Protein AF-A0A1E1KSX0-F1 (afdb_monomer_lite)

Foldseek 3Di:
DDDFAQDLPLDPHLVVLVVCLVCVVVVVPDDPVVNLVSVCNNVSQAGEDDPQVVNLVDQAFKKKKKWKWQDDDDPDDIDIDIWIWGADPPPRTIYTPDDVSCVVRVVQKDWDDKDWDADPVRRMIIIITMIGGPVSVCCVPVVVVVCVVVPDDPPPPPPVVVVVVPD

Sequence (167 aa):
MCTGNIHEDWYCCRPYLLTVHAYQNALFELAQPIKHFLSEGANRRVMCQFDGYPPDHITPPLVIEVQRDHRAKDGLPKTTRYYYFALDRESSVWYDIGTERWMQIRGRMAVDSGVKIPCADHRISHYFTMYRTYEEILRLYLGRDKALKFGASPLSHRDARKEKARA

Radius of gyration: 21.26 Å; chains: 1; bounding box: 43×65×57 Å

pLDDT: mean 75.23, std 17.66, range [33.72, 94.69]

Organism: NCBI:txid914238

Secondary structure (DSSP, 8-state):
----EE--TTSS-HHHHHHHHHHTTT-TT--HHHHHHHHHHHTT-PEE-BTTBS-TT---SEEEEEEEEEPP-TTPPPEEEEEEEEEPTTT--EEE--HHHHHHHGGGEEEEEEEEEEETTTTEEEEEEEEEEHHHHHHHHHHHHHHHHHS-----TTTTTTTTS--

Structure (mmCIF, N/CA/C/O backbone):
data_AF-A0A1E1KSX0-F1
#
_entry.id   AF-A0A1E1KSX0-F1
#
loop_
_atom_site.group_PDB
_atom_site.id
_atom_site.type_symbol
_atom_site.label_atom_id
_atom_site.label_alt_id
_atom_site.label_comp_id
_atom_site.label_asym_id
_atom_site.label_entity_id
_atom_site.label_seq_id
_atom_site.pdbx_PDB_ins_code
_atom_site.Cartn_x
_atom_site.Cartn_y
_atom_site.Cartn_z
_atom_site.occupancy
_atom_site.B_iso_or_equiv
_atom_site.auth_seq_id
_atom_site.auth_comp_id
_atom_site.auth_asym_id
_atom_site.auth_atom_id
_atom_site.pdbx_PDB_model_num
ATOM 1 N N . MET A 1 1 ? -23.862 0.338 -6.250 1.00 33.72 1 MET A N 1
ATOM 2 C CA . MET A 1 1 ? -22.530 -0.301 -6.217 1.00 33.72 1 MET A CA 1
ATOM 3 C C . MET A 1 1 ? -21.599 0.581 -7.027 1.00 33.72 1 MET A C 1
ATOM 5 O O . MET A 1 1 ? -21.718 0.587 -8.243 1.00 33.72 1 MET A O 1
ATOM 9 N N . CYS A 1 2 ? -20.781 1.410 -6.378 1.00 38.25 2 CYS A N 1
ATOM 10 C CA . CYS A 1 2 ? -19.820 2.258 -7.085 1.00 38.25 2 CYS A CA 1
ATOM 11 C C . CYS A 1 2 ? -18.548 1.442 -7.325 1.00 38.25 2 CYS A C 1
ATOM 13 O O . CYS A 1 2 ? -17.960 0.914 -6.383 1.00 38.25 2 CYS A O 1
ATOM 15 N N . THR A 1 3 ? -18.172 1.271 -8.587 1.00 43.00 3 THR A N 1
ATOM 16 C CA . THR A 1 3 ? -16.978 0.533 -9.001 1.00 43.00 3 THR A CA 1
ATOM 17 C C . THR A 1 3 ? -15.742 1.376 -8.712 1.00 43.00 3 THR A C 1
ATOM 19 O O . THR A 1 3 ? -15.448 2.306 -9.459 1.00 43.00 3 THR A O 1
ATOM 22 N N . GLY A 1 4 ? -15.028 1.072 -7.626 1.00 49.31 4 GLY A N 1
ATOM 23 C CA . GLY A 1 4 ? -13.672 1.587 -7.441 1.00 49.31 4 GLY A CA 1
ATOM 24 C C . GLY A 1 4 ? -12.779 1.109 -8.587 1.00 49.31 4 GLY A C 1
ATOM 25 O O . GLY A 1 4 ? -12.882 -0.042 -9.019 1.00 49.31 4 GLY A O 1
ATOM 26 N N . ASN A 1 5 ? -11.927 1.989 -9.107 1.00 54.19 5 ASN A N 1
ATOM 27 C CA . ASN A 1 5 ? -10.983 1.624 -10.159 1.00 54.19 5 ASN A CA 1
ATOM 28 C C . ASN A 1 5 ? -9.821 0.818 -9.562 1.00 54.19 5 ASN A C 1
ATOM 30 O O . ASN A 1 5 ? -9.322 1.131 -8.480 1.00 54.19 5 ASN A O 1
ATOM 34 N N . ILE A 1 6 ? -9.375 -0.216 -10.276 1.00 61.28 6 ILE A N 1
ATOM 35 C CA . ILE A 1 6 ? -8.174 -0.981 -9.922 1.00 61.28 6 ILE A CA 1
ATOM 36 C C . ILE A 1 6 ? -6.968 -0.133 -10.321 1.00 61.28 6 ILE A C 1
ATOM 38 O O . ILE A 1 6 ? -6.708 0.047 -11.511 1.00 61.28 6 ILE A O 1
ATOM 42 N N . HIS A 1 7 ? -6.241 0.401 -9.341 1.00 63.41 7 HIS A N 1
ATOM 43 C CA . HIS A 1 7 ? -5.040 1.184 -9.618 1.00 63.41 7 HIS A CA 1
ATOM 44 C C . HIS A 1 7 ? -3.834 0.253 -9.754 1.00 63.41 7 HIS A C 1
ATOM 46 O O . HIS A 1 7 ? -3.449 -0.422 -8.799 1.00 63.41 7 HIS A O 1
ATOM 52 N N 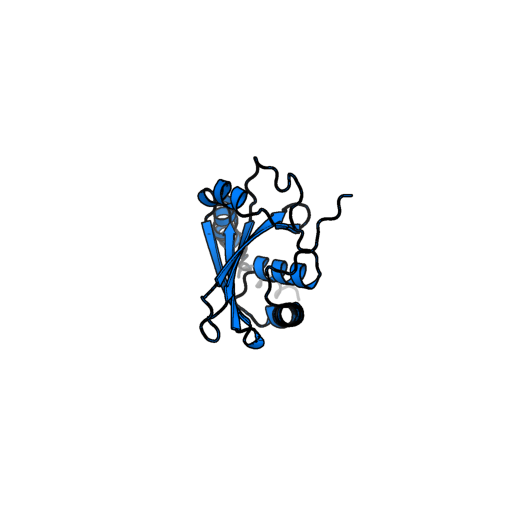. GLU A 1 8 ? -3.239 0.209 -10.946 1.00 69.06 8 GLU A N 1
ATOM 53 C CA . GLU A 1 8 ? -2.071 -0.634 -11.237 1.00 69.06 8 GLU A CA 1
ATOM 54 C C . GLU A 1 8 ? -0.729 0.124 -11.063 1.00 69.06 8 GLU A C 1
ATOM 56 O O . GLU A 1 8 ? 0.339 -0.483 -11.058 1.00 69.06 8 GLU A O 1
ATOM 61 N N . ASP A 1 9 ? -0.759 1.448 -10.866 1.00 76.94 9 ASP A N 1
ATOM 62 C CA . ASP A 1 9 ? 0.444 2.302 -10.951 1.00 76.94 9 ASP A CA 1
ATOM 63 C C . ASP A 1 9 ? 1.395 2.240 -9.744 1.00 76.94 9 ASP A C 1
ATOM 65 O O . ASP A 1 9 ? 2.557 2.667 -9.837 1.00 76.94 9 ASP A O 1
ATOM 69 N N . TRP A 1 10 ? 0.906 1.758 -8.598 1.00 82.31 10 TRP A N 1
ATOM 70 C CA . TRP A 1 10 ? 1.682 1.703 -7.355 1.00 82.31 10 TRP A CA 1
ATOM 71 C C . TRP A 1 10 ? 2.738 0.594 -7.372 1.00 82.31 10 TRP A C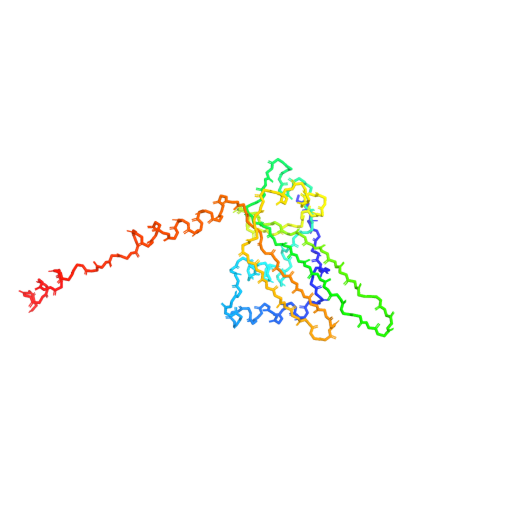 1
ATOM 73 O O . TRP A 1 10 ? 3.742 0.683 -6.663 1.00 82.31 10 TRP A O 1
ATOM 83 N N . TYR A 1 11 ? 2.559 -0.420 -8.221 1.00 83.06 11 TYR A N 1
ATOM 84 C CA . TYR A 1 11 ? 3.574 -1.422 -8.513 1.00 83.06 11 TYR A CA 1
ATOM 85 C C . TYR A 1 11 ? 4.242 -1.145 -9.863 1.00 83.06 11 TYR A C 1
ATOM 87 O O . TYR A 1 11 ? 3.741 -0.426 -10.722 1.00 83.06 11 TYR A O 1
ATOM 95 N N . CYS A 1 12 ? 5.430 -1.704 -10.061 1.00 82.88 12 CYS A N 1
ATOM 96 C CA . CYS A 1 12 ? 6.209 -1.446 -11.265 1.00 82.88 12 CYS A CA 1
ATOM 97 C C . CYS A 1 12 ? 5.568 -2.021 -12.527 1.00 82.88 12 CYS A C 1
ATOM 99 O O . CYS A 1 12 ? 5.499 -1.331 -13.541 1.00 82.88 12 CYS A O 1
ATOM 101 N N . CYS A 1 13 ? 5.172 -3.294 -12.481 1.00 82.75 13 CYS A N 1
ATOM 102 C CA . CYS A 1 13 ? 4.424 -3.962 -13.538 1.00 82.75 13 CYS A CA 1
ATOM 103 C C . CYS A 1 13 ? 3.731 -5.218 -12.993 1.00 82.75 13 CYS A C 1
ATOM 105 O O . CYS A 1 13 ? 4.143 -5.791 -11.978 1.00 82.75 13 CYS A O 1
ATOM 107 N N . ARG A 1 14 ? 2.681 -5.660 -13.691 1.00 83.06 14 ARG A N 1
ATOM 108 C CA . ARG A 1 14 ? 1.864 -6.805 -13.276 1.00 83.06 14 ARG A CA 1
ATOM 109 C C . ARG A 1 14 ? 2.640 -8.132 -13.249 1.00 83.06 14 ARG A C 1
ATOM 111 O O . ARG A 1 14 ? 2.517 -8.829 -12.245 1.00 83.06 14 ARG A O 1
ATOM 118 N N . PRO A 1 15 ? 3.470 -8.485 -14.255 1.00 85.44 15 PRO A N 1
ATOM 119 C CA . PRO A 1 15 ? 4.252 -9.724 -14.210 1.00 85.44 15 PRO A CA 1
ATOM 120 C C . PRO A 1 15 ? 5.166 -9.803 -12.986 1.00 85.44 15 PRO A C 1
ATOM 122 O O . PRO A 1 15 ? 5.195 -10.817 -12.298 1.00 85.44 15 PRO A O 1
ATOM 125 N N . TYR A 1 16 ? 5.849 -8.705 -12.659 1.00 84.19 16 TYR A N 1
ATOM 126 C CA . TYR A 1 16 ? 6.712 -8.646 -11.486 1.00 84.19 16 TYR A CA 1
ATOM 127 C C . TYR A 1 16 ? 5.925 -8.790 -10.176 1.00 84.19 16 TYR A C 1
ATOM 129 O O . TYR A 1 16 ? 6.355 -9.527 -9.293 1.00 84.19 16 TYR A O 1
ATOM 137 N N . LEU A 1 17 ? 4.760 -8.142 -10.050 1.00 86.31 17 LEU A N 1
ATOM 138 C CA . LEU A 1 17 ? 3.902 -8.301 -8.871 1.00 86.31 17 LEU A CA 1
ATOM 139 C C . LEU A 1 17 ? 3.451 -9.756 -8.687 1.00 86.31 17 LEU A C 1
ATOM 141 O O . LEU A 1 17 ? 3.501 -10.265 -7.571 1.00 86.31 17 LEU A O 1
ATOM 145 N N . LEU A 1 18 ? 3.058 -10.435 -9.770 1.00 86.69 18 LEU A N 1
ATOM 146 C CA . LEU A 1 18 ? 2.685 -11.853 -9.731 1.00 86.69 18 LEU A CA 1
ATOM 147 C C . LEU A 1 18 ? 3.859 -12.734 -9.289 1.00 86.69 18 LEU A C 1
ATOM 149 O O . LEU A 1 18 ? 3.667 -13.627 -8.468 1.00 86.69 18 LEU A O 1
ATOM 153 N N . THR A 1 19 ? 5.074 -12.446 -9.762 1.00 86.06 19 THR A N 1
ATOM 154 C CA . THR A 1 19 ? 6.299 -13.116 -9.304 1.00 86.06 19 THR A CA 1
ATOM 155 C C . THR A 1 19 ? 6.514 -12.902 -7.806 1.00 86.06 19 THR A C 1
ATOM 157 O O . THR A 1 19 ? 6.641 -13.867 -7.058 1.00 86.06 19 THR A O 1
ATOM 160 N N . VAL A 1 20 ? 6.501 -11.652 -7.333 1.00 84.19 20 VAL A N 1
ATOM 161 C CA . VAL A 1 20 ? 6.669 -11.338 -5.903 1.00 84.19 20 VAL A CA 1
ATOM 162 C C . VAL A 1 20 ? 5.605 -12.041 -5.062 1.00 84.19 20 VAL A C 1
ATOM 164 O O . VAL A 1 20 ? 5.939 -12.618 -4.032 1.00 84.19 20 VAL A O 1
ATOM 167 N N . HIS A 1 21 ? 4.350 -12.043 -5.512 1.00 85.81 21 HIS A N 1
ATOM 168 C CA . HIS A 1 21 ? 3.253 -12.735 -4.847 1.00 85.81 21 HIS A CA 1
ATOM 169 C C . HIS A 1 21 ? 3.481 -14.254 -4.779 1.00 85.81 21 HIS A C 1
ATOM 171 O O . HIS A 1 21 ? 3.366 -14.834 -3.701 1.00 85.81 21 HIS A O 1
ATOM 177 N N . ALA A 1 22 ? 3.874 -14.898 -5.882 1.00 85.69 22 ALA A N 1
ATOM 178 C CA . ALA A 1 22 ? 4.150 -16.336 -5.913 1.00 85.69 22 ALA A CA 1
ATOM 179 C C . ALA A 1 22 ? 5.282 -16.734 -4.950 1.00 85.69 22 ALA A C 1
ATOM 181 O O . ALA A 1 22 ? 5.213 -17.772 -4.290 1.00 85.69 22 ALA A O 1
ATOM 182 N N . TYR A 1 23 ? 6.298 -15.880 -4.817 1.00 81.38 23 TYR A N 1
ATOM 183 C CA . TYR A 1 23 ? 7.453 -16.119 -3.951 1.00 81.38 23 TYR A CA 1
ATOM 184 C C . TYR A 1 23 ? 7.337 -15.477 -2.563 1.00 81.38 23 TYR A C 1
ATOM 186 O O . TYR A 1 23 ? 8.256 -15.610 -1.755 1.00 81.38 23 TYR A O 1
ATOM 194 N N . GLN A 1 24 ? 6.214 -14.836 -2.218 1.00 75.81 24 GLN A N 1
ATOM 195 C CA . GLN A 1 24 ? 6.072 -14.117 -0.943 1.00 75.81 24 GLN A CA 1
ATOM 196 C C . GLN A 1 24 ? 6.213 -15.030 0.284 1.00 75.81 24 GLN A C 1
ATOM 198 O O . GLN A 1 24 ? 6.581 -14.572 1.362 1.00 75.81 24 GLN A O 1
ATOM 203 N N . ASN A 1 25 ? 5.943 -16.329 0.122 1.00 68.25 25 ASN A N 1
ATOM 204 C CA . ASN A 1 25 ? 6.144 -17.333 1.167 1.00 68.25 25 ASN A CA 1
ATOM 205 C C . ASN A 1 25 ? 7.624 -17.697 1.365 1.00 68.25 25 ASN A C 1
ATOM 207 O O . ASN A 1 25 ? 8.004 -18.044 2.478 1.00 68.25 25 ASN A O 1
ATOM 211 N N . ALA A 1 26 ? 8.453 -17.571 0.323 1.00 67.06 26 ALA A N 1
ATOM 212 C CA . ALA A 1 26 ? 9.906 -17.741 0.398 1.00 67.06 26 ALA A CA 1
ATOM 213 C C . ALA A 1 26 ? 10.618 -16.480 0.924 1.00 67.06 26 ALA A C 1
ATOM 215 O O . ALA A 1 26 ? 11.749 -16.549 1.398 1.00 67.06 26 ALA A O 1
ATOM 216 N N . LEU A 1 27 ? 9.948 -15.325 0.890 1.00 64.62 27 LEU A N 1
ATOM 217 C CA . LEU A 1 27 ? 10.379 -14.110 1.576 1.00 64.62 27 LEU A CA 1
ATOM 218 C C . LEU A 1 27 ? 10.003 -14.225 3.066 1.00 64.62 27 LEU A C 1
ATOM 220 O O . LEU A 1 27 ? 8.991 -13.684 3.519 1.00 64.62 27 LEU A O 1
ATOM 224 N N . PHE A 1 28 ? 10.804 -14.984 3.823 1.00 56.28 28 PHE A N 1
ATOM 225 C CA . PHE A 1 28 ? 10.563 -15.334 5.234 1.00 56.28 28 PHE A CA 1
ATOM 226 C C . PHE A 1 28 ? 10.310 -14.128 6.157 1.00 56.28 28 PHE A C 1
ATOM 228 O O . PHE A 1 28 ? 9.625 -14.268 7.167 1.00 56.28 28 PHE A O 1
ATOM 235 N N . GLU A 1 29 ? 10.790 -12.941 5.789 1.00 69.81 29 GLU A N 1
ATOM 236 C CA . GLU A 1 29 ? 10.707 -11.725 6.608 1.00 69.81 29 GLU A CA 1
ATOM 237 C C . GLU A 1 29 ? 9.518 -10.813 6.275 1.00 69.81 29 GLU A C 1
ATOM 239 O O . GLU A 1 29 ? 9.302 -9.805 6.949 1.00 69.81 29 GLU A O 1
ATOM 244 N N . LEU A 1 30 ? 8.714 -11.132 5.253 1.00 77.75 30 LEU A N 1
ATOM 245 C CA . LEU A 1 30 ? 7.567 -10.289 4.922 1.00 77.75 30 LEU A CA 1
ATOM 246 C C . LEU A 1 30 ? 6.495 -10.360 6.016 1.00 77.75 30 LEU A C 1
ATOM 248 O O . LEU A 1 30 ? 5.926 -11.422 6.292 1.00 77.75 30 LEU A O 1
ATOM 252 N N . ALA A 1 31 ? 6.157 -9.202 6.583 1.00 84.56 31 ALA A N 1
ATOM 253 C CA . ALA A 1 31 ? 5.036 -9.074 7.502 1.00 84.56 31 ALA A CA 1
ATOM 254 C C . ALA A 1 31 ? 3.727 -9.526 6.827 1.00 84.56 31 ALA A C 1
ATOM 256 O O . ALA A 1 31 ? 3.464 -9.197 5.667 1.00 84.56 31 ALA A O 1
ATOM 257 N N . GLN A 1 32 ? 2.883 -10.259 7.563 1.00 87.38 32 GLN A N 1
ATOM 258 C CA . GLN A 1 32 ? 1.626 -10.823 7.043 1.00 87.38 32 GLN A CA 1
ATOM 259 C C . GLN A 1 32 ? 0.728 -9.800 6.329 1.00 87.38 32 GLN A C 1
ATOM 261 O O . GLN A 1 32 ? 0.237 -10.115 5.246 1.00 87.38 32 GLN A O 1
ATOM 266 N N . PRO A 1 33 ? 0.549 -8.561 6.828 1.00 89.88 33 PRO A N 1
ATOM 267 C CA . PRO A 1 33 ? -0.285 -7.604 6.114 1.00 89.88 33 PRO A CA 1
ATOM 268 C C . PRO A 1 33 ? 0.308 -7.141 4.781 1.00 89.88 33 PRO A C 1
ATOM 270 O O . PRO A 1 33 ? -0.446 -6.870 3.855 1.00 89.88 33 PRO A O 1
ATOM 273 N N . ILE A 1 34 ? 1.637 -7.116 4.643 1.00 90.00 34 ILE A N 1
ATOM 274 C CA . ILE A 1 34 ? 2.289 -6.824 3.360 1.00 90.00 34 ILE A CA 1
ATOM 275 C C . ILE A 1 34 ? 2.069 -7.988 2.385 1.00 90.00 34 ILE A C 1
ATOM 277 O O . ILE A 1 34 ? 1.739 -7.750 1.228 1.00 90.00 34 ILE A O 1
ATOM 281 N N . LYS A 1 35 ? 2.161 -9.247 2.845 1.00 89.00 35 LYS A N 1
ATOM 282 C CA . LYS A 1 35 ? 1.805 -10.425 2.022 1.00 89.00 35 LYS A CA 1
ATOM 283 C C . LYS A 1 35 ? 0.354 -10.355 1.547 1.00 89.00 35 LYS A C 1
ATOM 285 O O . LYS A 1 35 ? 0.066 -10.579 0.375 1.00 89.00 35 LYS A O 1
ATOM 290 N N . HIS A 1 36 ? -0.555 -10.003 2.453 1.00 89.88 36 HIS A N 1
ATOM 291 C CA . HIS A 1 36 ? -1.962 -9.821 2.124 1.00 89.88 36 HIS A CA 1
ATOM 292 C C . HIS A 1 36 ? -2.158 -8.702 1.092 1.00 89.88 36 HIS A C 1
ATOM 294 O O . HIS A 1 36 ? -2.812 -8.917 0.081 1.00 89.88 36 HIS A O 1
ATOM 300 N N . PHE A 1 37 ? -1.521 -7.546 1.279 1.00 90.50 37 PHE A N 1
ATOM 301 C CA . PHE A 1 37 ? -1.568 -6.438 0.324 1.00 90.50 37 PHE A CA 1
ATOM 302 C C . PHE A 1 37 ? -1.065 -6.823 -1.073 1.00 90.50 37 PHE A C 1
ATOM 304 O O . PHE A 1 37 ? -1.721 -6.533 -2.071 1.00 90.50 37 PHE A O 1
ATOM 311 N N . LEU A 1 38 ? 0.064 -7.531 -1.157 1.00 88.88 38 LEU A N 1
ATOM 312 C CA . LEU A 1 38 ? 0.609 -8.014 -2.429 1.00 88.88 38 LEU A CA 1
ATOM 313 C C . LEU A 1 38 ? -0.325 -9.032 -3.101 1.00 88.88 38 LEU A C 1
ATOM 315 O O . LEU A 1 38 ? -0.492 -8.991 -4.319 1.00 88.88 38 LEU A O 1
ATOM 319 N N . SER A 1 39 ? -0.967 -9.901 -2.314 1.00 88.31 39 SER A N 1
ATOM 320 C CA . SER A 1 39 ? -1.993 -10.841 -2.780 1.00 88.31 39 SER A CA 1
ATOM 321 C C . SER A 1 39 ? -3.224 -10.127 -3.335 1.00 88.31 39 SER A C 1
ATOM 323 O O . SER A 1 39 ? -3.665 -10.420 -4.446 1.00 88.31 39 SER A O 1
ATOM 325 N N . GLU A 1 40 ? -3.762 -9.147 -2.611 1.00 87.81 40 GLU A N 1
ATOM 326 C CA . GLU A 1 40 ? -4.897 -8.352 -3.085 1.00 87.81 40 GLU A CA 1
ATOM 327 C C . GLU A 1 40 ? -4.523 -7.557 -4.345 1.00 87.81 40 GLU A C 1
ATOM 329 O O . GLU A 1 40 ? -5.299 -7.501 -5.299 1.00 87.81 40 GLU A O 1
ATOM 334 N N . GLY A 1 41 ? -3.296 -7.034 -4.420 1.00 86.69 41 GLY A N 1
ATOM 335 C CA . GLY A 1 41 ? -2.755 -6.411 -5.628 1.00 86.69 41 GLY A CA 1
ATOM 336 C C . GLY A 1 41 ? -2.708 -7.368 -6.824 1.00 86.69 41 GLY A C 1
ATOM 337 O O . GLY A 1 41 ? -3.214 -7.045 -7.902 1.00 86.69 41 GLY A O 1
ATOM 338 N N . ALA A 1 42 ? -2.159 -8.573 -6.638 1.00 86.25 42 ALA A N 1
ATOM 339 C CA . ALA A 1 42 ? -2.104 -9.613 -7.668 1.00 86.25 42 ALA A CA 1
ATOM 340 C C . ALA A 1 42 ? -3.509 -9.975 -8.192 1.00 86.25 42 ALA A C 1
ATOM 342 O O . ALA A 1 42 ? -3.727 -10.085 -9.407 1.00 86.25 42 ALA A O 1
ATOM 343 N N . ASN A 1 43 ? -4.478 -10.056 -7.277 1.00 85.19 43 ASN A N 1
ATOM 344 C CA . ASN A 1 43 ? -5.878 -10.368 -7.556 1.00 85.19 43 ASN A CA 1
ATOM 345 C C . ASN A 1 43 ? -6.717 -9.175 -8.036 1.00 85.19 43 ASN A C 1
ATOM 347 O O . ASN A 1 43 ? -7.909 -9.353 -8.274 1.00 85.19 43 ASN A O 1
ATOM 351 N N . ARG A 1 44 ? -6.122 -7.984 -8.222 1.00 81.31 44 ARG A N 1
ATOM 352 C CA . ARG A 1 44 ? -6.830 -6.756 -8.637 1.00 81.31 44 ARG A CA 1
ATOM 353 C C . ARG A 1 44 ? -7.932 -6.323 -7.664 1.00 81.31 44 ARG A C 1
ATOM 355 O O . ARG A 1 44 ? -9.007 -5.905 -8.078 1.00 81.31 44 ARG A O 1
ATOM 362 N N . ARG A 1 45 ? -7.671 -6.442 -6.367 1.00 79.94 45 ARG A N 1
ATOM 363 C CA . ARG A 1 45 ? -8.621 -6.120 -5.292 1.00 79.94 45 ARG A CA 1
ATOM 364 C C . ARG A 1 45 ? -8.218 -4.911 -4.448 1.00 79.94 45 ARG A C 1
ATOM 366 O O . ARG A 1 45 ? -8.915 -4.566 -3.505 1.00 79.94 45 ARG A O 1
ATOM 373 N N . VAL A 1 46 ? -7.125 -4.234 -4.802 1.00 78.06 46 VAL A N 1
ATOM 374 C CA . VAL A 1 46 ? -6.788 -2.921 -4.233 1.00 78.06 46 VAL A CA 1
ATOM 375 C C . VAL A 1 46 ? -7.631 -1.856 -4.936 1.00 78.06 46 VAL A C 1
ATOM 377 O O . VAL A 1 46 ? -7.564 -1.726 -6.160 1.00 78.06 46 VAL A O 1
ATOM 380 N N . MET A 1 47 ? -8.426 -1.112 -4.169 1.00 71.12 47 MET A N 1
ATOM 381 C CA . MET A 1 47 ? -9.349 -0.106 -4.695 1.00 71.12 47 MET A CA 1
ATOM 382 C C . MET A 1 47 ? -8.717 1.285 -4.649 1.00 71.12 47 MET A C 1
ATOM 384 O O . MET A 1 47 ? -8.199 1.700 -3.611 1.00 71.12 47 MET A O 1
ATOM 388 N N . CYS A 1 48 ? -8.793 2.033 -5.751 1.00 63.94 48 CYS A N 1
ATOM 389 C CA . CYS A 1 48 ? -8.502 3.459 -5.723 1.00 63.94 48 CYS A CA 1
ATOM 390 C C . CYS A 1 48 ? -9.726 4.207 -5.211 1.00 63.94 48 CYS A C 1
ATOM 392 O O . CYS A 1 48 ? -10.786 4.095 -5.823 1.00 63.94 48 CYS A O 1
ATOM 394 N N . GLN A 1 49 ? -9.538 4.930 -4.106 1.00 60.16 49 GLN A N 1
ATOM 395 C CA . GLN A 1 49 ? -10.405 5.985 -3.591 1.00 60.16 49 GLN A CA 1
ATOM 396 C C . GLN A 1 49 ? -11.904 5.650 -3.608 1.00 60.16 49 GLN A C 1
ATOM 398 O O . GLN A 1 49 ? -12.604 5.812 -4.606 1.00 60.16 49 GLN A O 1
ATOM 403 N N . PHE A 1 50 ? -12.417 5.219 -2.458 1.00 63.84 50 PHE A N 1
ATOM 404 C CA . PHE A 1 50 ? -13.854 5.236 -2.220 1.00 63.84 50 PHE A CA 1
ATOM 405 C C . PHE A 1 50 ? -14.177 6.538 -1.492 1.00 63.84 50 PHE A C 1
ATOM 407 O O . PHE A 1 50 ? -13.634 6.779 -0.412 1.00 63.84 50 PHE A O 1
ATOM 414 N N . ASP A 1 51 ? -15.019 7.390 -2.077 1.00 55.59 51 ASP A N 1
ATOM 415 C CA . ASP A 1 51 ? -15.438 8.624 -1.412 1.00 55.59 51 ASP A CA 1
ATOM 416 C C . ASP A 1 51 ? -15.999 8.292 -0.023 1.00 55.59 51 ASP A C 1
ATOM 418 O O . ASP A 1 51 ? -16.938 7.509 0.126 1.00 55.59 51 ASP A O 1
ATOM 422 N N . GLY A 1 52 ? -15.370 8.856 1.009 1.00 57.31 52 GLY A N 1
ATOM 423 C CA . GLY A 1 52 ? -15.762 8.650 2.399 1.00 57.31 52 GLY A CA 1
ATOM 424 C C . GLY A 1 52 ? -15.293 7.345 3.057 1.00 57.31 52 GLY A C 1
ATOM 425 O O . GLY A 1 52 ? -15.736 7.094 4.179 1.00 57.31 52 GLY A O 1
ATOM 426 N N . TYR A 1 53 ? -14.413 6.534 2.437 1.00 66.81 53 TYR A N 1
ATOM 427 C CA . TYR A 1 53 ? -13.813 5.362 3.101 1.00 66.81 53 TYR A CA 1
ATOM 428 C C . TYR A 1 53 ? -12.265 5.370 3.167 1.00 66.81 53 TYR A C 1
ATOM 430 O O . TYR A 1 53 ? -11.613 5.520 2.134 1.00 66.81 53 TYR A O 1
ATOM 438 N N . PRO A 1 54 ? -11.652 5.140 4.353 1.00 70.50 54 PRO A N 1
ATOM 439 C CA . PRO A 1 54 ? -12.311 5.110 5.666 1.00 70.50 54 PRO A CA 1
ATOM 440 C C . PRO A 1 54 ? -13.056 6.438 5.936 1.00 70.50 54 PRO A C 1
ATOM 442 O O . PRO A 1 54 ? -12.827 7.406 5.229 1.00 70.50 54 PRO A O 1
ATOM 445 N N . PRO A 1 55 ? -13.970 6.575 6.898 1.00 74.44 55 PRO A N 1
ATOM 446 C CA . PRO A 1 55 ? -14.599 7.878 7.164 1.00 74.44 55 PRO A CA 1
ATOM 447 C C . PRO A 1 55 ? -13.578 8.894 7.696 1.00 74.44 55 PRO A C 1
ATOM 449 O O . PRO A 1 55 ? -12.697 8.496 8.451 1.00 74.44 55 PRO A O 1
ATOM 452 N N . ASP A 1 56 ? -13.646 10.181 7.331 1.00 72.38 56 ASP A N 1
ATOM 453 C CA . ASP A 1 56 ? -12.605 11.188 7.668 1.00 72.38 56 ASP A CA 1
ATOM 454 C C . ASP A 1 56 ? -12.308 11.315 9.172 1.00 72.38 56 ASP A C 1
ATOM 456 O O . ASP A 1 56 ? -11.194 11.629 9.588 1.00 72.38 56 ASP A O 1
ATOM 460 N N . HIS A 1 57 ? -13.293 11.006 10.010 1.00 74.50 57 HIS A N 1
ATOM 461 C CA . HIS A 1 57 ? -13.172 11.020 11.466 1.00 74.50 57 HIS A CA 1
ATOM 462 C C . HIS A 1 57 ? -12.532 9.745 12.046 1.00 74.50 57 HIS A C 1
ATOM 464 O O . HIS A 1 57 ? -12.217 9.706 13.236 1.00 74.50 57 HIS A O 1
ATOM 470 N N . ILE A 1 58 ? -12.320 8.708 11.232 1.00 82.44 58 ILE A N 1
ATOM 471 C CA . ILE A 1 58 ? -11.766 7.420 11.651 1.00 82.44 58 ILE A CA 1
ATOM 472 C C . ILE A 1 58 ? -10.336 7.288 11.134 1.00 82.44 58 ILE A C 1
ATOM 474 O O . ILE A 1 58 ? -10.060 7.301 9.932 1.00 82.44 58 ILE A O 1
ATOM 478 N N . THR A 1 59 ? -9.403 7.119 12.070 1.00 87.38 59 THR A N 1
ATOM 479 C CA . THR A 1 59 ? -8.030 6.731 11.747 1.00 87.38 59 THR A CA 1
ATOM 480 C C . THR A 1 59 ? -7.990 5.220 11.485 1.00 87.38 59 THR A C 1
ATOM 482 O O . THR A 1 59 ? -8.336 4.454 12.388 1.00 87.38 59 THR A O 1
ATOM 485 N N . PRO A 1 60 ? -7.582 4.765 10.287 1.00 89.25 60 PRO A N 1
ATOM 486 C CA . PRO A 1 60 ? -7.472 3.343 9.993 1.00 89.25 60 PRO A CA 1
ATOM 487 C C . PRO A 1 60 ? -6.438 2.667 10.907 1.00 89.25 60 PRO A C 1
ATOM 489 O O . PRO A 1 60 ? -5.435 3.281 11.275 1.00 89.25 60 PRO A O 1
ATOM 492 N N . PRO A 1 61 ? -6.638 1.386 11.257 1.00 89.31 61 PRO A N 1
ATOM 493 C CA . PRO A 1 61 ? -5.734 0.652 12.148 1.00 89.31 61 PRO A CA 1
ATOM 494 C C . PRO A 1 61 ? -4.363 0.368 11.535 1.00 89.31 61 PRO A C 1
ATOM 496 O O . PRO A 1 61 ? -3.390 0.150 12.258 1.00 89.31 61 PRO A O 1
ATOM 499 N N . LEU A 1 62 ? -4.315 0.308 10.207 1.00 92.25 62 LEU A N 1
ATOM 500 C CA . LEU A 1 62 ? -3.198 -0.178 9.429 1.00 92.25 62 LEU A CA 1
ATOM 501 C C . LEU A 1 62 ? -3.159 0.579 8.105 1.00 92.25 62 LEU A C 1
ATOM 503 O O . LEU A 1 62 ? -4.160 0.622 7.389 1.00 92.25 62 LEU A O 1
ATOM 507 N N . VAL A 1 63 ? -1.992 1.128 7.785 1.00 93.44 63 VAL A N 1
ATOM 508 C CA . VAL A 1 63 ? -1.700 1.774 6.506 1.00 93.44 63 VAL A CA 1
ATOM 509 C C . VAL A 1 63 ? -0.403 1.197 5.948 1.00 93.44 63 VAL A C 1
ATOM 511 O O . VAL A 1 63 ? 0.549 0.966 6.689 1.00 93.44 63 VAL A O 1
ATOM 514 N N . ILE A 1 64 ? -0.353 0.961 4.643 1.00 94.06 64 ILE A N 1
ATOM 515 C CA . ILE A 1 64 ? 0.864 0.664 3.896 1.00 94.06 64 ILE A CA 1
ATOM 516 C C . ILE A 1 64 ? 1.168 1.865 3.011 1.00 94.06 64 ILE A C 1
ATOM 518 O O . ILE A 1 64 ? 0.397 2.214 2.122 1.00 94.06 64 ILE A O 1
ATOM 522 N N . GLU A 1 65 ? 2.316 2.482 3.248 1.00 94.44 65 GLU A N 1
ATOM 523 C CA . GLU A 1 65 ? 2.933 3.408 2.310 1.00 94.44 65 GLU A CA 1
ATOM 524 C C . GLU A 1 65 ? 3.751 2.601 1.300 1.00 94.44 65 GLU A C 1
ATOM 526 O O . GLU A 1 65 ? 4.580 1.772 1.679 1.00 94.44 65 GLU A O 1
ATOM 531 N N . VAL A 1 66 ? 3.538 2.859 0.014 1.00 92.88 66 VAL A N 1
ATOM 532 C CA . VAL A 1 66 ? 4.358 2.341 -1.078 1.00 92.88 66 VAL A CA 1
ATOM 533 C C . VAL A 1 66 ? 5.145 3.499 -1.668 1.00 92.88 66 VAL A C 1
ATOM 535 O O . VAL A 1 66 ? 4.599 4.333 -2.389 1.00 92.88 66 VAL A O 1
ATOM 538 N N . GLN A 1 67 ? 6.443 3.538 -1.394 1.00 92.88 67 GLN A N 1
ATOM 539 C CA . GLN A 1 67 ? 7.372 4.434 -2.066 1.00 92.88 67 GLN A CA 1
ATOM 540 C C . GLN A 1 67 ? 7.974 3.724 -3.281 1.00 92.88 67 GLN A C 1
ATOM 542 O O . GLN A 1 67 ? 8.621 2.681 -3.169 1.00 92.88 67 GLN A O 1
ATOM 547 N N . ARG A 1 68 ? 7.802 4.322 -4.457 1.00 90.06 68 ARG A N 1
ATOM 548 C CA . ARG A 1 68 ? 8.337 3.852 -5.732 1.00 90.06 68 ARG A CA 1
ATOM 549 C C . ARG A 1 68 ? 9.483 4.755 -6.168 1.00 90.06 68 ARG A C 1
ATOM 551 O O . ARG A 1 68 ? 9.257 5.860 -6.654 1.00 90.06 68 ARG A O 1
ATOM 558 N N . ASP A 1 69 ? 10.700 4.247 -6.035 1.00 87.94 69 ASP A N 1
ATOM 559 C CA . ASP A 1 69 ? 11.927 4.917 -6.459 1.00 87.94 69 ASP A CA 1
ATOM 560 C C . ASP A 1 69 ? 12.340 4.438 -7.853 1.00 87.94 69 ASP A C 1
ATOM 562 O O . ASP A 1 69 ? 12.787 3.298 -8.026 1.00 87.94 69 ASP A O 1
ATOM 566 N N . HIS A 1 70 ? 12.245 5.323 -8.843 1.00 80.56 70 HIS A N 1
ATOM 567 C CA . HIS A 1 70 ? 12.832 5.114 -10.166 1.00 80.56 70 HIS A CA 1
ATOM 568 C C . HIS A 1 70 ? 14.308 5.482 -10.118 1.00 80.56 70 HIS A C 1
ATOM 570 O O . HIS A 1 70 ? 14.654 6.625 -9.812 1.00 80.56 70 HIS A O 1
ATOM 576 N N . ARG A 1 71 ? 15.201 4.533 -10.414 1.00 71.81 71 ARG A N 1
ATOM 577 C CA . ARG A 1 71 ? 16.629 4.856 -10.548 1.00 71.81 71 ARG A CA 1
ATOM 578 C C . ARG A 1 71 ? 16.843 5.734 -11.782 1.00 71.81 71 ARG A C 1
ATOM 580 O O . ARG A 1 71 ? 16.183 5.536 -12.799 1.00 71.81 71 ARG A O 1
ATOM 587 N N . ALA A 1 72 ? 17.780 6.677 -11.689 1.00 63.00 72 ALA A N 1
ATOM 588 C CA . ALA A 1 72 ? 18.168 7.516 -12.819 1.00 63.00 72 ALA A CA 1
ATOM 589 C C . ALA A 1 72 ? 18.574 6.645 -14.024 1.00 63.00 72 ALA A C 1
ATOM 591 O O . ALA A 1 72 ? 19.280 5.642 -13.869 1.00 63.00 72 ALA A O 1
ATOM 592 N N . LYS A 1 73 ? 18.115 7.026 -15.217 1.00 58.41 73 LYS A N 1
ATOM 593 C CA . LYS A 1 73 ? 18.470 6.409 -16.500 1.00 58.41 73 LYS A CA 1
ATOM 594 C C . LYS A 1 73 ? 18.962 7.516 -17.421 1.00 58.41 73 LYS A C 1
ATOM 596 O O . LYS A 1 73 ? 18.237 8.485 -17.587 1.00 58.41 73 LYS A O 1
ATOM 601 N N . ASP A 1 74 ? 20.151 7.367 -17.999 1.00 57.91 74 ASP A N 1
ATOM 602 C CA . ASP A 1 74 ? 20.627 8.157 -19.145 1.00 57.91 74 ASP A CA 1
ATOM 603 C C . ASP A 1 74 ? 20.311 9.668 -19.049 1.00 57.91 74 ASP A C 1
ATOM 605 O O . ASP A 1 74 ? 19.654 10.240 -19.913 1.00 57.91 74 ASP A O 1
ATOM 609 N N . GLY A 1 75 ? 20.719 10.316 -17.950 1.00 61.41 75 GLY A N 1
ATOM 610 C CA . GLY A 1 75 ? 20.516 11.759 -17.740 1.00 61.41 75 GLY A CA 1
ATOM 611 C C . GLY A 1 75 ? 19.128 12.184 -17.237 1.00 61.41 75 GLY A C 1
ATOM 612 O O . GLY A 1 75 ? 18.937 13.360 -16.938 1.00 61.41 75 GLY A O 1
ATOM 613 N N . LEU A 1 76 ? 18.170 11.262 -17.078 1.00 63.28 76 LEU A N 1
ATOM 614 C CA . LEU A 1 76 ? 16.870 11.554 -16.466 1.00 63.28 76 LEU A CA 1
ATOM 615 C C . LEU A 1 76 ? 16.965 11.616 -14.931 1.00 63.28 76 LEU A C 1
ATOM 617 O O . LEU A 1 76 ? 17.616 10.761 -14.315 1.00 63.28 76 LEU A O 1
ATOM 621 N N . PRO A 1 77 ? 16.278 12.581 -14.293 1.00 71.06 77 PRO A N 1
ATOM 622 C CA . PRO A 1 77 ? 16.276 12.720 -12.845 1.00 71.06 77 PRO A CA 1
ATOM 623 C C . PRO A 1 77 ? 15.614 11.518 -12.161 1.00 71.06 77 PRO A C 1
ATOM 625 O O . PRO A 1 77 ? 14.638 10.943 -12.648 1.00 71.06 77 PRO A O 1
ATOM 628 N N . LYS A 1 78 ? 16.140 11.159 -10.984 1.00 80.56 78 LYS A N 1
ATOM 629 C CA . LYS A 1 78 ? 15.499 10.206 -10.072 1.00 80.56 78 LYS A CA 1
ATOM 630 C C . LYS A 1 78 ? 14.095 10.726 -9.747 1.00 80.56 78 LYS A C 1
ATOM 632 O O . LYS A 1 78 ? 13.958 11.862 -9.300 1.00 80.56 78 LYS A O 1
ATOM 637 N N . THR A 1 79 ? 13.069 9.899 -9.934 1.00 84.88 79 THR A N 1
ATOM 638 C CA . THR A 1 79 ? 11.704 10.233 -9.507 1.00 84.88 79 THR A CA 1
ATOM 639 C C . THR A 1 79 ? 11.259 9.288 -8.403 1.00 84.88 79 THR A C 1
ATOM 641 O O . THR A 1 79 ? 11.511 8.082 -8.457 1.00 84.88 79 THR A O 1
ATOM 644 N N . THR A 1 80 ? 10.597 9.847 -7.396 1.00 89.75 80 THR A N 1
ATOM 645 C CA . THR A 1 80 ? 10.000 9.092 -6.297 1.00 89.75 80 THR A CA 1
ATOM 646 C C . THR A 1 80 ? 8.508 9.391 -6.263 1.00 89.75 80 THR A C 1
ATOM 648 O O . THR A 1 80 ? 8.106 10.552 -6.310 1.00 89.75 80 THR A O 1
ATOM 651 N N . ARG A 1 81 ? 7.686 8.342 -6.214 1.00 89.94 81 ARG A N 1
ATOM 652 C CA . ARG A 1 81 ? 6.230 8.440 -6.043 1.00 89.94 81 ARG A CA 1
ATOM 653 C C . ARG A 1 81 ? 5.813 7.736 -4.763 1.00 89.94 81 ARG A C 1
ATOM 655 O O . ARG A 1 81 ? 6.436 6.744 -4.396 1.00 89.94 81 ARG A O 1
ATOM 662 N N . TYR A 1 82 ? 4.760 8.231 -4.130 1.00 91.19 82 TYR A N 1
ATOM 663 C CA . TYR A 1 82 ? 4.210 7.672 -2.902 1.00 91.19 82 TYR A CA 1
ATOM 664 C C . TYR A 1 82 ? 2.740 7.332 -3.103 1.00 91.19 82 TYR A C 1
ATOM 666 O O . TYR A 1 82 ? 2.017 8.083 -3.756 1.00 91.19 82 TYR A O 1
ATOM 674 N N . TYR A 1 83 ? 2.328 6.209 -2.531 1.00 90.81 83 TYR A N 1
ATOM 675 C CA . TYR A 1 83 ? 0.952 5.729 -2.513 1.00 90.81 83 TYR A CA 1
ATOM 676 C C . TYR A 1 83 ? 0.628 5.248 -1.101 1.00 90.81 83 TYR A C 1
ATOM 678 O O . TYR A 1 83 ? 1.511 4.711 -0.429 1.00 90.81 83 TYR A O 1
ATOM 686 N N . TYR A 1 84 ? -0.608 5.428 -0.645 1.00 90.75 84 TYR A N 1
ATOM 687 C CA . TYR A 1 84 ? -0.986 5.164 0.743 1.00 90.75 84 TYR A CA 1
ATOM 688 C C . TYR A 1 84 ? -2.250 4.322 0.778 1.00 90.75 84 TYR A C 1
ATOM 690 O O . TYR A 1 84 ? -3.302 4.778 0.348 1.00 90.75 84 TYR A O 1
ATOM 698 N N . PHE A 1 85 ? -2.158 3.109 1.314 1.00 90.94 85 PHE A N 1
ATOM 699 C CA . PHE A 1 85 ? -3.266 2.161 1.328 1.00 90.94 85 PHE A CA 1
ATOM 700 C C . PHE A 1 85 ? -3.662 1.802 2.752 1.00 90.94 85 PHE A C 1
ATOM 702 O O . PHE A 1 85 ? -2.828 1.333 3.517 1.00 90.94 85 PHE A O 1
ATOM 709 N N . ALA A 1 86 ? -4.927 1.977 3.114 1.00 91.25 86 ALA A N 1
ATOM 710 C CA . ALA A 1 86 ? -5.470 1.539 4.394 1.00 91.25 86 ALA A CA 1
ATOM 711 C C . ALA A 1 86 ? -6.190 0.194 4.255 1.00 91.25 86 ALA A C 1
ATOM 713 O O . ALA A 1 86 ? -6.864 -0.042 3.253 1.00 91.25 86 ALA A O 1
ATOM 714 N N . LEU A 1 87 ? -6.072 -0.669 5.267 1.00 88.25 87 LEU A N 1
ATOM 715 C CA . LEU A 1 87 ? -6.856 -1.904 5.350 1.00 88.25 87 LEU A CA 1
ATOM 716 C C . LEU A 1 87 ? -8.135 -1.655 6.146 1.00 88.25 87 LEU A C 1
ATOM 718 O O . LEU A 1 87 ? -8.073 -1.218 7.301 1.00 88.25 87 LEU A O 1
ATOM 722 N N . ASP A 1 88 ? -9.275 -1.988 5.552 1.00 81.44 88 ASP A N 1
ATOM 723 C CA . ASP A 1 88 ? -10.534 -2.050 6.282 1.00 81.44 88 ASP A CA 1
ATOM 724 C C . ASP A 1 88 ? -10.578 -3.256 7.230 1.00 81.44 88 ASP A C 1
ATOM 726 O O . ASP A 1 88 ? -10.232 -4.375 6.849 1.00 81.44 88 ASP A O 1
ATOM 730 N N . ARG A 1 89 ? -11.047 -3.032 8.462 1.00 74.75 89 ARG A N 1
ATOM 731 C CA . ARG A 1 89 ? -11.262 -4.100 9.445 1.00 74.75 89 ARG A CA 1
ATOM 732 C C . ARG A 1 89 ? -12.392 -5.038 9.045 1.00 74.75 89 ARG A C 1
ATOM 734 O O . ARG A 1 89 ? -12.300 -6.221 9.353 1.00 74.75 89 ARG A O 1
ATOM 741 N N . GLU A 1 90 ? -13.450 -4.523 8.426 1.00 76.75 90 GLU A N 1
ATOM 742 C CA . GLU A 1 90 ? -14.666 -5.303 8.182 1.00 76.75 90 GLU A CA 1
ATOM 743 C C . GLU A 1 90 ? -14.573 -6.091 6.879 1.00 76.75 90 GLU A C 1
ATOM 745 O O . GLU A 1 90 ? -14.743 -7.310 6.875 1.00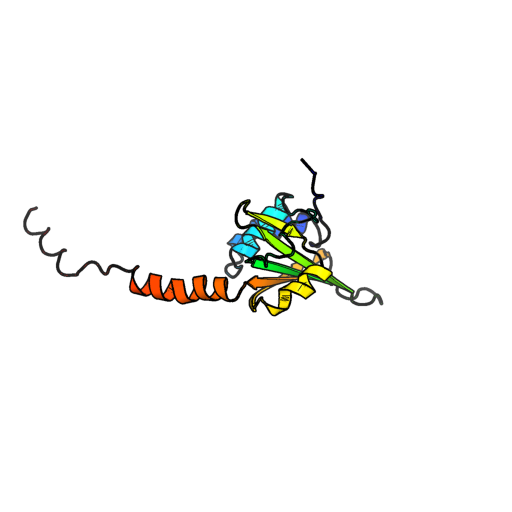 76.75 90 GLU A O 1
ATOM 750 N N . SER A 1 91 ? -14.247 -5.419 5.775 1.00 73.00 91 SER A N 1
ATOM 751 C CA . SER A 1 91 ? -14.205 -6.054 4.460 1.00 73.00 91 SER A CA 1
ATOM 752 C C . SER A 1 91 ? -12.885 -6.762 4.155 1.00 73.00 91 SER A C 1
ATOM 754 O O . SER A 1 91 ? -12.820 -7.534 3.201 1.00 73.00 91 SER A O 1
ATOM 756 N N . SER A 1 92 ? -11.824 -6.509 4.934 1.00 78.75 92 SER A N 1
ATOM 757 C CA . SER A 1 92 ? -10.453 -6.942 4.619 1.00 78.75 92 SER A CA 1
ATOM 758 C C . SER A 1 92 ? -9.969 -6.482 3.234 1.00 78.75 92 SER A C 1
ATOM 760 O O . SER A 1 92 ? -9.114 -7.120 2.629 1.00 78.75 92 SER A O 1
ATOM 762 N N . VAL A 1 93 ? -10.494 -5.369 2.717 1.00 82.31 93 VAL A N 1
ATOM 763 C CA . VAL A 1 93 ? -10.078 -4.782 1.433 1.00 82.31 93 VAL A CA 1
ATOM 764 C C . VAL A 1 93 ? -9.131 -3.607 1.673 1.00 82.31 93 VAL A C 1
ATOM 766 O O . VAL A 1 93 ? -9.230 -2.903 2.681 1.00 82.31 93 VAL A O 1
ATOM 769 N N . TRP A 1 94 ? -8.197 -3.402 0.742 1.00 87.94 94 TRP A N 1
ATOM 770 C CA . TRP A 1 94 ? -7.271 -2.272 0.756 1.00 87.94 94 TRP A CA 1
ATOM 771 C C . TRP A 1 94 ? -7.791 -1.105 -0.077 1.00 87.94 94 TRP A C 1
ATOM 773 O O . TRP A 1 94 ? -8.197 -1.288 -1.227 1.00 87.94 94 TRP A O 1
ATOM 783 N N . TYR A 1 95 ? -7.688 0.097 0.484 1.00 85.38 95 TYR A N 1
ATOM 784 C CA . TYR A 1 95 ? -8.179 1.336 -0.114 1.00 85.38 95 TYR A CA 1
ATOM 785 C C . TYR A 1 95 ? -7.063 2.366 -0.200 1.00 85.38 95 TYR A C 1
ATOM 787 O O . TYR A 1 95 ? -6.391 2.612 0.801 1.00 85.38 95 TYR A O 1
ATOM 795 N N . ASP A 1 96 ? -6.882 2.987 -1.364 1.00 86.31 96 ASP A N 1
ATOM 796 C CA . ASP A 1 96 ? -6.039 4.179 -1.488 1.00 86.31 96 ASP A CA 1
ATOM 797 C C . ASP A 1 96 ? -6.697 5.349 -0.748 1.00 86.31 96 ASP A C 1
ATOM 799 O O . ASP A 1 96 ? -7.841 5.704 -1.040 1.00 86.31 96 ASP A O 1
ATOM 803 N N . ILE A 1 97 ? -5.984 5.924 0.217 1.00 86.12 97 ILE A N 1
ATOM 804 C CA . ILE A 1 97 ? -6.472 7.044 1.030 1.00 86.12 97 ILE A CA 1
ATOM 805 C C . ILE A 1 97 ? -5.962 8.403 0.541 1.00 86.12 97 ILE A C 1
ATOM 807 O O . ILE A 1 97 ? -6.428 9.430 1.026 1.00 86.12 97 ILE A O 1
ATOM 811 N N . GLY A 1 98 ? -5.017 8.428 -0.401 1.00 84.94 98 GLY A N 1
ATOM 812 C CA . GLY A 1 98 ? -4.423 9.651 -0.928 1.00 84.94 98 GLY A CA 1
ATOM 813 C C . GLY A 1 98 ? -3.492 10.388 0.044 1.00 84.94 98 GLY A C 1
ATOM 814 O O . GLY A 1 98 ? -3.479 10.186 1.261 1.00 84.94 98 GLY A O 1
ATOM 815 N N . THR A 1 99 ? -2.675 11.281 -0.520 1.00 87.12 99 THR A N 1
ATOM 816 C CA . THR A 1 99 ? -1.631 12.009 0.218 1.00 87.12 99 THR A CA 1
ATOM 817 C C . THR A 1 99 ? -2.197 12.961 1.266 1.00 87.12 99 THR A C 1
ATOM 819 O O . THR A 1 99 ? -1.699 12.990 2.387 1.00 87.12 99 THR A O 1
ATOM 822 N N . GLU A 1 100 ? -3.218 13.749 0.922 1.00 87.56 100 GLU A N 1
ATOM 823 C CA . GLU A 1 100 ? -3.768 14.777 1.816 1.00 87.56 100 GLU A CA 1
ATOM 824 C C . GLU A 1 100 ? -4.263 14.161 3.124 1.00 87.56 100 GLU A C 1
ATOM 826 O O . GLU A 1 100 ? -3.854 14.556 4.217 1.00 87.56 100 GLU A O 1
ATOM 831 N N . ARG A 1 101 ? -5.077 13.117 3.004 1.00 86.00 101 ARG A N 1
ATOM 832 C CA . ARG A 1 101 ? -5.597 12.402 4.155 1.00 86.00 101 ARG A CA 1
ATOM 833 C C . ARG A 1 101 ? -4.507 11.696 4.941 1.00 86.00 101 ARG A C 1
ATOM 835 O O . ARG A 1 101 ? -4.532 11.740 6.170 1.00 86.00 101 ARG A O 1
ATOM 842 N N . TRP A 1 102 ? -3.549 11.062 4.262 1.00 90.31 102 TRP A N 1
ATOM 843 C CA . TRP A 1 102 ? -2.403 10.476 4.946 1.00 90.31 102 TRP A CA 1
ATOM 844 C C . TRP A 1 102 ? -1.715 11.507 5.847 1.00 90.31 102 TRP A C 1
ATOM 846 O O . TRP A 1 102 ? -1.479 11.220 7.020 1.00 90.31 102 TRP A O 1
ATOM 856 N N . MET A 1 103 ? -1.484 12.730 5.360 1.00 90.81 103 MET A N 1
ATOM 857 C CA . MET A 1 103 ? -0.879 13.797 6.167 1.00 90.81 103 MET A CA 1
ATOM 858 C C . MET A 1 103 ? -1.719 14.171 7.396 1.00 90.81 103 MET A C 1
ATOM 860 O O . MET A 1 103 ? -1.145 14.443 8.450 1.00 90.81 103 MET A O 1
ATOM 864 N N . GLN A 1 104 ? -3.052 14.124 7.308 1.00 89.75 104 GLN A N 1
ATOM 865 C CA . GLN A 1 104 ? -3.943 14.394 8.445 1.00 89.75 104 GLN A CA 1
ATOM 866 C C . GLN A 1 104 ? -3.854 13.320 9.542 1.00 89.75 104 GLN A C 1
ATOM 868 O O . GLN A 1 104 ? -3.929 13.638 10.731 1.00 89.75 104 GLN A O 1
ATOM 873 N N . ILE A 1 105 ? -3.694 12.045 9.168 1.00 89.75 105 ILE A N 1
ATOM 874 C CA . ILE A 1 105 ? -3.726 10.926 10.128 1.00 89.75 105 ILE A CA 1
ATOM 875 C C . ILE A 1 105 ? -2.342 10.430 10.562 1.00 89.75 105 ILE A C 1
ATOM 877 O O . ILE A 1 105 ? -2.232 9.814 11.623 1.00 89.75 105 ILE A O 1
ATOM 881 N N . ARG A 1 106 ? -1.279 10.707 9.792 1.00 90.50 106 ARG A N 1
ATOM 882 C CA . ARG A 1 106 ? 0.073 10.157 9.999 1.00 90.50 106 ARG A CA 1
ATOM 883 C C . ARG A 1 106 ? 0.608 10.376 11.411 1.00 90.50 106 ARG A C 1
ATOM 885 O O . ARG A 1 106 ? 1.236 9.480 11.961 1.00 90.50 106 ARG A O 1
ATOM 892 N N . GLY A 1 107 ? 0.334 11.532 12.021 1.00 90.12 107 GLY A N 1
ATOM 893 C CA . GLY A 1 107 ? 0.792 11.853 13.381 1.00 90.12 107 GLY A CA 1
ATOM 894 C C . GLY A 1 107 ? 0.246 10.923 14.475 1.00 90.12 107 GLY A C 1
ATOM 895 O O . GLY A 1 107 ? 0.801 10.866 15.569 1.00 90.12 107 GLY A O 1
ATOM 896 N N . ARG A 1 108 ? -0.821 10.166 14.189 1.00 90.06 108 ARG A N 1
ATOM 897 C CA . ARG A 1 108 ? -1.442 9.194 15.107 1.00 90.06 108 ARG A CA 1
ATOM 898 C C . ARG A 1 108 ? -0.961 7.761 14.877 1.00 90.06 108 ARG A C 1
ATOM 900 O O . ARG A 1 108 ? -1.454 6.836 15.526 1.00 90.06 108 ARG A O 1
ATOM 907 N N . MET A 1 109 ? -0.042 7.567 13.936 1.00 92.88 109 MET A N 1
ATOM 908 C CA . MET A 1 109 ? 0.445 6.258 13.529 1.00 92.88 109 MET A CA 1
ATOM 909 C C . MET A 1 109 ? 1.940 6.136 13.798 1.00 92.88 109 MET A C 1
ATOM 911 O O . MET A 1 109 ? 2.688 7.109 13.730 1.00 92.88 109 MET A O 1
ATOM 915 N N . ALA A 1 110 ? 2.377 4.918 14.080 1.00 91.88 110 ALA A N 1
ATOM 916 C CA . ALA A 1 110 ? 3.775 4.569 14.247 1.00 91.88 110 ALA A CA 1
ATOM 917 C C . ALA A 1 110 ? 4.192 3.569 13.168 1.00 91.88 110 ALA A C 1
ATOM 919 O O . ALA A 1 110 ? 3.388 2.759 12.701 1.00 91.88 110 ALA A O 1
ATOM 920 N N . VAL A 1 111 ? 5.459 3.653 12.765 1.00 91.62 111 VAL A N 1
ATOM 921 C CA . VAL A 1 111 ? 6.071 2.684 11.854 1.00 91.62 111 VAL A CA 1
ATOM 922 C C . VAL A 1 111 ? 6.190 1.354 12.594 1.00 91.62 111 VAL A C 1
ATOM 924 O O . VAL A 1 111 ? 6.786 1.302 13.665 1.00 91.62 111 VAL A O 1
ATOM 927 N N . ASP A 1 112 ? 5.626 0.295 12.022 1.00 89.38 112 ASP A N 1
ATOM 928 C CA . ASP A 1 112 ? 5.704 -1.068 12.563 1.00 89.38 112 ASP A CA 1
ATOM 929 C C . ASP A 1 112 ? 6.805 -1.868 11.855 1.00 89.38 112 ASP A C 1
ATOM 931 O O . ASP A 1 112 ? 7.668 -2.464 12.491 1.00 89.38 112 ASP A O 1
ATOM 935 N N . SER A 1 113 ? 6.835 -1.845 10.520 1.00 87.88 113 SER A N 1
ATOM 936 C CA . SER A 1 113 ? 7.863 -2.553 9.745 1.00 87.88 113 SER A CA 1
ATOM 937 C C . SER A 1 113 ? 8.059 -1.934 8.365 1.00 87.88 113 SER A C 1
ATOM 939 O O . SER A 1 113 ? 7.213 -1.168 7.903 1.00 87.88 113 SER A O 1
ATOM 941 N N . GLY A 1 114 ? 9.144 -2.294 7.683 1.00 88.75 114 GLY A N 1
ATOM 942 C CA . GLY A 1 114 ? 9.369 -1.901 6.299 1.00 88.75 114 GLY A CA 1
ATOM 943 C C . GLY A 1 114 ? 10.110 -2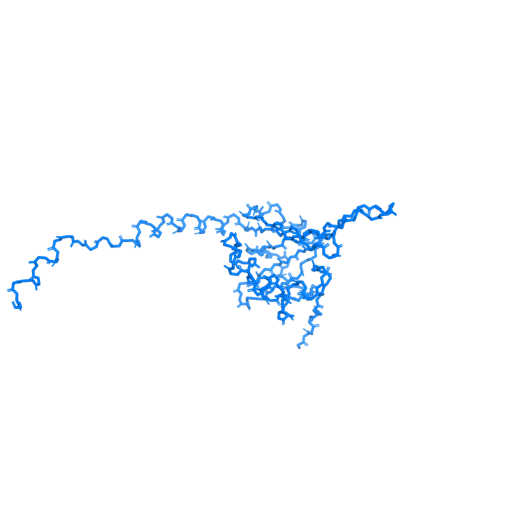.973 5.510 1.00 88.75 114 GLY A C 1
ATOM 944 O O . GLY A 1 114 ? 10.913 -3.717 6.066 1.00 88.75 114 GLY A O 1
ATOM 945 N N . VAL A 1 115 ? 9.851 -3.045 4.207 1.00 89.88 115 VAL A N 1
ATOM 946 C CA . VAL A 1 115 ? 10.550 -3.956 3.293 1.00 89.88 115 VAL A CA 1
ATOM 947 C C . VAL A 1 115 ? 10.801 -3.289 1.950 1.00 89.88 115 VAL A C 1
ATOM 949 O O . VAL A 1 115 ? 9.965 -2.553 1.429 1.00 89.88 115 VAL A O 1
ATOM 952 N N . LYS A 1 116 ? 11.961 -3.577 1.361 1.00 90.81 116 LYS A N 1
ATOM 953 C CA . LYS A 1 116 ? 12.322 -3.135 0.017 1.00 90.81 116 LYS A CA 1
ATOM 954 C C . LYS A 1 116 ? 12.268 -4.310 -0.951 1.00 90.81 116 LYS A C 1
ATOM 956 O O . LYS A 1 116 ? 12.956 -5.303 -0.740 1.00 90.81 116 LYS A O 1
ATOM 961 N N . ILE A 1 117 ? 11.535 -4.159 -2.050 1.00 87.06 117 ILE A N 1
ATOM 962 C CA . ILE A 1 117 ? 11.432 -5.169 -3.107 1.00 87.06 117 ILE A CA 1
ATOM 963 C C . ILE A 1 117 ? 11.878 -4.559 -4.456 1.00 87.06 117 ILE A C 1
ATOM 965 O O . ILE A 1 117 ? 11.170 -3.712 -5.023 1.00 87.06 117 ILE A O 1
ATOM 969 N N . PRO A 1 118 ? 13.067 -4.930 -4.974 1.00 86.06 118 PRO A N 1
ATOM 970 C CA . PRO A 1 118 ? 13.620 -4.365 -6.204 1.00 86.06 118 PRO A CA 1
ATOM 971 C C . PRO A 1 118 ? 13.126 -5.081 -7.472 1.00 86.06 118 PRO A C 1
ATOM 973 O O . PRO A 1 118 ? 13.311 -6.282 -7.626 1.00 86.06 118 PRO A O 1
ATOM 976 N N . CYS A 1 119 ? 12.605 -4.323 -8.437 1.00 85.44 119 CYS A N 1
ATOM 977 C CA . CYS A 1 119 ? 12.366 -4.795 -9.799 1.00 85.44 119 CYS A CA 1
ATOM 978 C C . CYS A 1 119 ? 13.592 -4.482 -10.666 1.00 85.44 119 CYS A C 1
ATOM 980 O O . CYS A 1 119 ? 13.819 -3.324 -11.034 1.00 85.44 119 CYS A O 1
ATOM 982 N N . ALA A 1 120 ? 14.399 -5.503 -10.963 1.00 78.19 120 ALA A N 1
ATOM 983 C CA . ALA A 1 120 ? 15.628 -5.352 -11.742 1.00 78.19 120 ALA A CA 1
ATOM 984 C C . ALA A 1 120 ? 15.347 -4.893 -13.182 1.00 78.19 120 ALA A C 1
ATOM 986 O O . ALA A 1 120 ? 15.980 -3.942 -13.642 1.00 78.19 120 ALA A O 1
ATOM 987 N N . ASP A 1 121 ? 14.345 -5.491 -13.833 1.00 82.56 121 ASP A N 1
ATOM 988 C CA . ASP A 1 121 ? 14.013 -5.259 -15.248 1.00 82.56 121 ASP A CA 1
ATOM 989 C C . ASP A 1 121 ? 13.701 -3.792 -15.546 1.00 82.56 121 ASP A C 1
ATOM 991 O O . ASP A 1 121 ? 14.163 -3.219 -16.529 1.00 82.56 121 ASP A O 1
ATOM 995 N N . HIS A 1 122 ? 12.966 -3.149 -14.641 1.00 81.69 122 HIS A N 1
ATOM 996 C CA . HIS A 1 122 ? 12.561 -1.755 -14.792 1.00 81.69 122 HIS A CA 1
ATOM 997 C C . HIS A 1 122 ? 13.424 -0.797 -13.960 1.00 81.69 122 HIS A C 1
ATOM 999 O O . HIS A 1 122 ? 13.206 0.411 -13.991 1.00 81.69 122 HIS A O 1
ATOM 1005 N N . ARG A 1 123 ? 14.406 -1.316 -13.207 1.00 83.50 123 ARG A N 1
ATOM 1006 C CA . ARG A 1 123 ? 15.268 -0.559 -12.279 1.00 83.50 123 ARG A CA 1
ATOM 1007 C C . ARG A 1 123 ? 14.485 0.276 -11.258 1.00 83.50 123 ARG A C 1
ATOM 1009 O O . ARG A 1 123 ? 14.906 1.368 -10.873 1.00 83.50 123 ARG A O 1
ATOM 1016 N N . ILE A 1 124 ? 13.368 -0.261 -10.782 1.00 86.50 124 ILE A N 1
ATOM 1017 C CA . ILE A 1 124 ? 12.491 0.388 -9.802 1.00 86.50 124 ILE A CA 1
ATOM 1018 C C . ILE A 1 124 ? 12.645 -0.314 -8.462 1.00 86.50 124 ILE A C 1
ATOM 1020 O O . ILE A 1 124 ? 12.675 -1.538 -8.391 1.00 86.50 124 ILE A O 1
ATOM 1024 N N . SER A 1 125 ? 12.751 0.444 -7.376 1.00 89.12 125 SER A N 1
ATOM 1025 C CA . SER A 1 125 ? 12.669 -0.109 -6.020 1.00 89.12 125 SER A CA 1
ATOM 1026 C C . SER A 1 125 ? 11.346 0.286 -5.381 1.00 89.12 125 SER A C 1
ATOM 1028 O O . SER A 1 125 ? 11.013 1.467 -5.366 1.00 89.12 125 SER A O 1
ATOM 1030 N N . HIS A 1 126 ? 10.617 -0.696 -4.853 1.00 89.38 126 HIS A N 1
ATOM 1031 C CA . HIS A 1 126 ? 9.422 -0.451 -4.047 1.00 89.38 126 HIS A CA 1
ATOM 1032 C C . HIS A 1 126 ? 9.803 -0.607 -2.591 1.00 89.38 126 HIS A C 1
ATOM 1034 O O . HIS A 1 126 ? 10.369 -1.632 -2.211 1.00 89.38 126 HIS A O 1
ATOM 1040 N N . TYR A 1 127 ? 9.503 0.400 -1.795 1.00 91.81 127 TYR A N 1
ATOM 1041 C CA . TYR A 1 127 ? 9.621 0.351 -0.354 1.00 91.81 127 TYR A CA 1
ATOM 1042 C C . TYR A 1 127 ? 8.207 0.333 0.201 1.00 91.81 127 TYR A C 1
ATOM 1044 O O . TYR A 1 127 ? 7.427 1.242 -0.066 1.00 91.81 127 TYR A O 1
ATOM 1052 N N . PHE A 1 128 ? 7.876 -0.729 0.918 1.00 92.44 128 PHE A N 1
ATOM 1053 C CA . PHE A 1 128 ? 6.604 -0.879 1.601 1.00 92.44 128 PHE A CA 1
ATOM 1054 C C . PHE A 1 128 ? 6.849 -0.581 3.069 1.00 92.44 128 PHE A C 1
ATOM 1056 O O . PHE A 1 128 ? 7.563 -1.339 3.727 1.00 92.44 128 PHE A O 1
ATOM 1063 N N . THR A 1 129 ? 6.277 0.505 3.569 1.00 94.44 129 THR A N 1
ATOM 1064 C CA . THR A 1 129 ? 6.349 0.884 4.980 1.00 94.44 129 THR A CA 1
ATOM 1065 C C . THR A 1 129 ? 4.985 0.660 5.605 1.00 94.44 129 THR A C 1
ATOM 1067 O O . THR A 1 129 ? 3.986 1.230 5.173 1.00 94.44 129 THR A O 1
ATOM 1070 N N . MET A 1 130 ? 4.934 -0.190 6.622 1.00 94.62 130 MET A N 1
ATOM 1071 C CA . MET A 1 130 ? 3.721 -0.500 7.359 1.00 94.62 130 MET A CA 1
ATOM 1072 C C . MET A 1 130 ? 3.605 0.410 8.579 1.00 94.62 130 MET A C 1
ATOM 1074 O O . MET A 1 130 ? 4.507 0.466 9.416 1.00 94.62 130 MET A O 1
ATOM 1078 N N . TYR A 1 131 ? 2.459 1.067 8.697 1.00 94.69 131 TYR A N 1
ATOM 1079 C CA . TYR A 1 131 ? 2.079 1.930 9.802 1.00 94.69 131 TYR A CA 1
ATOM 1080 C C . TYR A 1 131 ? 0.893 1.343 10.546 1.00 94.69 131 TYR A C 1
ATOM 1082 O O . TYR A 1 131 ? -0.066 0.878 9.933 1.00 94.69 131 TYR A O 1
ATOM 1090 N N . ARG A 1 132 ? 0.919 1.422 11.873 1.00 93.12 132 ARG A N 1
ATOM 1091 C CA . ARG A 1 132 ? -0.200 1.033 12.733 1.00 93.12 132 ARG A CA 1
ATOM 1092 C C . ARG A 1 132 ? -0.529 2.136 13.716 1.00 93.12 132 ARG A C 1
ATOM 1094 O O . ARG A 1 132 ? 0.330 2.947 14.059 1.00 93.12 132 ARG A O 1
ATOM 1101 N N . THR A 1 133 ? -1.767 2.163 14.195 1.00 91.38 133 THR A N 1
ATOM 1102 C CA . THR A 1 133 ? -2.075 2.989 15.365 1.00 91.38 133 THR A CA 1
ATOM 1103 C C . THR A 1 133 ? -1.306 2.463 16.575 1.00 91.38 133 THR A C 1
ATOM 1105 O O . THR A 1 133 ? -1.024 1.266 16.684 1.00 91.38 133 THR A O 1
ATOM 1108 N N . TYR A 1 134 ? -0.986 3.351 17.516 1.00 84.56 134 TYR A N 1
ATOM 1109 C CA . TYR A 1 134 ? -0.343 2.959 18.773 1.00 84.56 134 TYR A CA 1
ATOM 1110 C C . TYR A 1 134 ? -1.134 1.874 19.512 1.00 84.56 134 TYR A C 1
ATOM 1112 O O . TYR A 1 134 ? -0.550 0.937 20.045 1.00 84.56 134 TYR A O 1
ATOM 1120 N N . GLU A 1 135 ? -2.465 1.959 19.488 1.00 84.56 135 GLU A N 1
ATOM 1121 C CA . GLU A 1 135 ? -3.350 0.952 20.074 1.00 84.56 135 GLU A CA 1
ATOM 1122 C C . GLU A 1 135 ? -3.145 -0.439 19.454 1.00 84.56 135 GLU A C 1
ATOM 1124 O O . GLU A 1 135 ? -3.068 -1.429 20.178 1.00 84.56 135 GLU A O 1
ATOM 1129 N N . GLU A 1 136 ? -3.009 -0.529 18.130 1.00 85.75 136 GLU A N 1
ATOM 1130 C CA . GLU A 1 136 ? -2.796 -1.803 17.438 1.00 85.75 136 GLU A CA 1
ATOM 1131 C C . GLU A 1 136 ? -1.409 -2.387 17.710 1.00 85.75 136 GLU A C 1
ATOM 1133 O O . GLU A 1 136 ? -1.281 -3.592 17.923 1.00 85.75 136 GLU A O 1
ATOM 1138 N N . ILE A 1 137 ? -0.376 -1.542 17.779 1.00 82.19 137 ILE A N 1
ATOM 1139 C CA . ILE A 1 137 ? 0.962 -1.972 18.207 1.00 82.19 137 ILE A CA 1
ATOM 1140 C C . ILE A 1 137 ? 0.885 -2.529 19.632 1.00 82.19 137 ILE A C 1
ATOM 1142 O O . ILE A 1 137 ? 1.300 -3.659 19.883 1.00 82.19 137 ILE A O 1
ATOM 1146 N N . LEU A 1 138 ? 0.278 -1.794 20.565 1.00 81.12 138 LEU A N 1
ATOM 1147 C CA . LEU A 1 138 ? 0.117 -2.258 21.942 1.00 81.12 138 LEU A CA 1
ATOM 1148 C C . LEU A 1 138 ? -0.658 -3.581 22.005 1.00 81.12 138 LEU A C 1
ATOM 1150 O O . LEU A 1 138 ? -0.231 -4.495 22.703 1.00 81.12 138 LEU A O 1
ATOM 1154 N N . ARG A 1 139 ? -1.744 -3.742 21.241 1.00 81.06 139 ARG A N 1
ATOM 1155 C CA . ARG A 1 139 ? -2.495 -5.007 21.173 1.00 81.06 139 ARG A CA 1
ATOM 1156 C C . ARG A 1 139 ? -1.641 -6.175 20.691 1.00 81.06 139 ARG A C 1
ATOM 1158 O O . ARG A 1 139 ? -1.706 -7.245 21.287 1.00 81.06 139 ARG A O 1
ATOM 1165 N N . LEU A 1 140 ? -0.838 -5.987 19.649 1.00 77.31 140 LEU A N 1
ATOM 1166 C CA . LEU A 1 140 ? -0.025 -7.058 19.068 1.00 77.31 140 LEU A CA 1
ATOM 1167 C C . LEU A 1 140 ? 1.166 -7.438 19.950 1.00 77.31 140 LEU A C 1
ATOM 1169 O O . LEU A 1 140 ? 1.447 -8.625 20.123 1.00 77.31 140 LEU A O 1
ATOM 1173 N N . TYR A 1 141 ? 1.849 -6.446 20.523 1.00 70.00 141 TYR A N 1
ATOM 1174 C CA . TYR A 1 141 ? 3.078 -6.665 21.284 1.00 70.00 141 TYR A CA 1
ATOM 1175 C C . TYR A 1 141 ? 2.811 -6.931 22.779 1.00 70.00 141 TYR A C 1
ATOM 1177 O O . TYR A 1 141 ? 3.409 -7.850 23.331 1.00 70.00 141 TYR A O 1
ATOM 1185 N N . LEU A 1 142 ? 1.845 -6.261 23.426 1.00 62.53 142 LEU A N 1
ATOM 1186 C CA . LEU A 1 142 ? 1.443 -6.573 24.816 1.00 62.53 142 LEU A CA 1
ATOM 1187 C C . LEU A 1 142 ? 0.437 -7.730 24.901 1.00 62.53 142 LEU A C 1
ATOM 1189 O O . LEU A 1 142 ? 0.393 -8.451 25.901 1.00 62.53 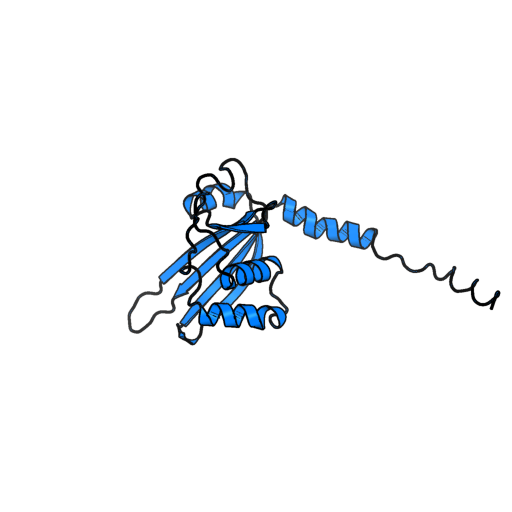142 LEU A O 1
ATOM 1193 N N . GLY A 1 143 ? -0.370 -7.948 23.858 1.00 55.38 143 GLY A N 1
ATOM 1194 C CA . GLY A 1 143 ? -1.199 -9.150 23.741 1.00 55.38 143 GLY A CA 1
ATOM 1195 C C . GLY A 1 143 ? -0.356 -10.415 23.585 1.00 55.38 143 GLY A C 1
ATOM 1196 O O . GLY A 1 143 ? -0.741 -11.456 24.111 1.00 55.38 143 GLY A O 1
ATOM 1197 N N . ARG A 1 144 ? 0.832 -10.317 22.967 1.00 50.88 144 ARG A N 1
ATOM 1198 C CA . ARG A 1 144 ? 1.839 -11.390 22.948 1.00 50.88 144 ARG A CA 1
ATOM 1199 C C . ARG A 1 144 ? 2.353 -11.729 24.343 1.00 50.88 144 ARG A C 1
ATOM 1201 O O . ARG A 1 144 ? 2.443 -12.908 24.653 1.00 50.88 144 ARG A O 1
ATOM 1208 N N . ASP A 1 145 ? 2.599 -10.740 25.199 1.00 47.44 145 ASP A N 1
ATOM 1209 C CA . ASP A 1 145 ? 3.006 -10.980 26.592 1.00 47.44 145 ASP A CA 1
ATOM 1210 C C . ASP A 1 145 ? 1.892 -11.612 27.436 1.00 47.44 145 ASP A C 1
ATOM 1212 O O . ASP A 1 145 ? 2.161 -12.456 28.291 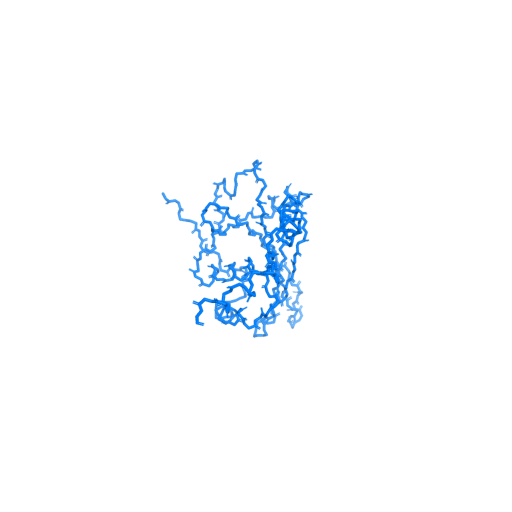1.00 47.44 145 ASP A O 1
ATOM 1216 N N . LYS A 1 146 ? 0.621 -11.271 27.184 1.00 39.50 146 LYS A N 1
ATOM 1217 C CA . LYS A 1 146 ? -0.508 -11.990 27.797 1.00 39.50 146 LYS A CA 1
ATOM 1218 C C . LYS A 1 146 ? -0.679 -13.397 27.212 1.00 39.50 146 LYS A C 1
ATOM 1220 O O . LYS A 1 146 ? -0.919 -14.322 27.976 1.00 39.50 146 LYS A O 1
ATOM 1225 N N . ALA A 1 147 ? -0.494 -13.601 25.909 1.00 41.31 147 ALA A N 1
ATOM 1226 C CA . ALA A 1 147 ? -0.543 -14.926 25.288 1.00 41.31 147 ALA A CA 1
ATOM 1227 C C . ALA A 1 147 ? 0.632 -15.825 25.719 1.00 41.31 147 ALA A C 1
ATOM 1229 O O . ALA A 1 147 ? 0.442 -17.018 25.902 1.00 41.31 147 ALA A O 1
ATOM 1230 N N . LEU A 1 148 ? 1.819 -15.272 25.976 1.00 43.81 148 LEU A N 1
ATOM 1231 C CA . LEU A 1 148 ? 2.944 -15.994 26.582 1.00 43.81 148 LEU A CA 1
ATOM 1232 C C . LEU A 1 148 ? 2.692 -16.314 28.061 1.00 43.81 148 LEU A C 1
ATOM 1234 O O . LEU A 1 148 ? 3.073 -17.386 28.521 1.00 43.81 148 LEU A O 1
ATOM 1238 N N . LYS A 1 149 ? 1.996 -15.438 28.800 1.00 42.59 149 LYS A N 1
ATOM 1239 C CA . LYS A 1 149 ? 1.600 -15.698 30.197 1.00 42.59 149 LYS A CA 1
ATOM 1240 C C . LYS A 1 149 ? 0.404 -16.649 30.348 1.00 42.59 149 LYS A C 1
ATOM 1242 O O . LYS A 1 149 ? 0.248 -17.222 31.420 1.00 42.59 149 LYS A O 1
ATOM 1247 N N . PHE A 1 150 ? -0.413 -16.841 29.309 1.00 41.34 150 PHE A N 1
ATOM 1248 C CA . PHE A 1 150 ? -1.637 -17.661 29.361 1.00 41.34 150 PHE A CA 1
ATOM 1249 C C . PHE A 1 150 ? -1.728 -18.766 28.285 1.00 41.34 150 PHE A C 1
ATOM 1251 O O . PHE A 1 150 ? -2.761 -19.421 28.181 1.00 41.34 150 PHE A O 1
ATOM 1258 N N . GLY A 1 151 ? -0.674 -19.003 27.495 1.00 38.72 151 GLY A N 1
ATOM 1259 C CA . GLY A 1 151 ? -0.727 -19.831 26.276 1.00 38.72 151 GLY A CA 1
ATOM 1260 C C . GLY A 1 151 ? 0.434 -20.805 26.067 1.00 38.72 151 GLY A C 1
ATOM 1261 O O . GLY A 1 151 ? 0.647 -21.269 24.952 1.00 38.72 151 GLY A O 1
ATOM 1262 N N . ALA A 1 152 ? 1.152 -21.172 27.124 1.00 35.19 152 ALA A N 1
ATOM 1263 C CA . ALA A 1 152 ? 1.803 -22.473 27.197 1.00 35.19 152 ALA A CA 1
ATOM 1264 C C . ALA A 1 152 ? 1.327 -23.116 28.492 1.00 35.19 152 ALA A C 1
ATOM 1266 O O . ALA A 1 152 ? 1.769 -22.742 29.571 1.00 35.19 152 ALA A O 1
ATOM 1267 N N . SER A 1 153 ? 0.386 -24.052 28.390 1.00 37.16 153 SER A N 1
ATOM 1268 C CA . SER A 1 153 ? 0.211 -25.043 29.441 1.00 37.16 153 SER A CA 1
ATOM 1269 C C . SER A 1 153 ? 1.480 -25.899 29.407 1.00 37.16 153 SER A C 1
ATOM 1271 O O . SER A 1 153 ? 1.680 -26.611 28.418 1.00 37.16 153 SER A O 1
ATOM 1273 N N . PRO A 1 154 ? 2.382 -25.846 30.407 1.00 36.03 154 PRO A N 1
ATOM 1274 C CA . PRO A 1 154 ? 3.241 -26.987 30.600 1.00 36.03 154 PRO A CA 1
ATOM 1275 C C . PRO A 1 154 ? 2.285 -28.064 31.087 1.00 36.03 154 PRO A C 1
ATOM 1277 O O . PRO A 1 154 ? 1.678 -27.914 32.150 1.00 36.03 154 PRO A O 1
ATOM 1280 N N . LEU A 1 155 ? 2.121 -29.123 30.293 1.00 38.16 155 LEU A N 1
ATOM 1281 C CA . LEU A 1 155 ? 1.677 -30.406 30.816 1.00 38.16 155 LEU A CA 1
ATOM 1282 C C . LEU A 1 155 ? 2.318 -30.557 32.190 1.00 38.16 155 LEU A C 1
ATOM 1284 O O . LEU A 1 155 ? 3.547 -30.598 32.312 1.00 38.16 155 LEU A O 1
ATOM 1288 N N . SER A 1 156 ? 1.479 -30.516 33.224 1.00 40.06 156 SER A N 1
ATOM 1289 C CA . SER A 1 156 ? 1.932 -30.727 34.579 1.00 40.06 156 SER A CA 1
ATOM 1290 C C . SER A 1 156 ? 2.631 -32.082 34.528 1.00 40.06 156 SER A C 1
ATOM 1292 O O . SER A 1 156 ? 2.035 -33.113 34.210 1.00 40.06 156 SER A O 1
ATOM 1294 N N . HIS A 1 157 ? 3.934 -32.092 34.795 1.00 41.72 157 HIS A N 1
ATOM 1295 C CA . HIS A 1 157 ? 4.749 -33.306 34.817 1.00 41.72 157 HIS A CA 1
ATOM 1296 C C . HIS A 1 157 ? 4.299 -34.284 35.934 1.00 41.72 157 HIS A C 1
ATOM 1298 O O . HIS A 1 157 ? 4.975 -35.273 36.220 1.00 41.72 157 HIS A O 1
ATOM 1304 N N . ARG A 1 158 ? 3.156 -34.000 36.581 1.00 41.12 158 ARG A N 1
ATOM 1305 C CA . ARG A 1 158 ? 2.478 -34.780 37.611 1.00 41.12 158 ARG A CA 1
ATOM 1306 C C . ARG A 1 158 ? 1.384 -35.703 37.071 1.00 41.12 158 ARG A C 1
ATOM 1308 O O . ARG A 1 158 ? 1.141 -36.719 37.717 1.00 41.12 158 ARG A O 1
ATOM 1315 N N . ASP A 1 159 ? 0.797 -35.437 35.903 1.00 44.28 159 ASP A N 1
ATOM 1316 C CA . ASP A 1 159 ? -0.357 -36.224 35.431 1.00 44.28 159 ASP A CA 1
ATOM 1317 C C . ASP A 1 159 ? 0.024 -37.389 34.500 1.00 44.28 159 ASP A C 1
ATOM 1319 O O . ASP A 1 159 ? -0.636 -38.426 34.503 1.00 44.28 159 ASP A O 1
ATOM 1323 N N . ALA A 1 160 ? 1.189 -37.336 33.844 1.00 40.81 160 ALA A N 1
ATOM 1324 C CA . ALA A 1 160 ? 1.691 -38.436 33.005 1.00 40.81 160 ALA A CA 1
ATOM 1325 C C . ALA A 1 160 ? 2.157 -39.688 33.789 1.00 40.81 160 ALA A C 1
ATOM 1327 O O . ALA A 1 160 ? 2.508 -40.704 33.190 1.00 40.81 160 ALA A O 1
ATOM 1328 N N . ARG A 1 161 ? 2.175 -39.652 35.133 1.00 43.16 161 ARG A N 1
ATOM 1329 C CA . ARG A 1 161 ? 2.536 -40.813 35.976 1.00 43.16 161 ARG A CA 1
ATOM 1330 C C . ARG A 1 161 ? 1.345 -41.628 36.482 1.00 43.16 161 ARG A C 1
ATOM 1332 O O . ARG A 1 161 ? 1.573 -42.711 37.013 1.00 43.16 161 ARG A O 1
ATOM 1339 N N . LYS A 1 162 ? 0.099 -41.166 36.315 1.00 46.12 162 LYS A N 1
ATOM 1340 C CA . LYS A 1 162 ? -1.088 -41.934 36.746 1.00 46.12 162 LYS A CA 1
ATOM 1341 C C . LYS A 1 162 ? -1.700 -42.812 35.653 1.00 46.12 162 LYS A C 1
ATOM 1343 O O . LYS A 1 162 ? -2.387 -43.771 35.984 1.00 46.12 162 LYS A O 1
ATOM 1348 N N . GLU A 1 163 ? -1.373 -42.576 34.386 1.00 40.75 163 GLU A N 1
ATOM 1349 C CA . GLU A 1 163 ? -1.908 -43.354 33.255 1.00 40.75 163 GLU A CA 1
ATOM 1350 C C . GLU A 1 163 ? -1.047 -44.555 32.830 1.00 40.75 163 GLU A C 1
ATOM 1352 O O . GLU A 1 163 ? -1.407 -45.281 31.913 1.00 40.75 163 GLU A O 1
ATOM 1357 N N . LYS A 1 164 ? 0.052 -44.833 33.544 1.00 43.16 164 LYS A N 1
ATOM 1358 C CA . LYS A 1 164 ? 0.818 -46.092 33.423 1.00 43.16 164 LYS A CA 1
ATOM 1359 C C . LYS A 1 164 ? 0.539 -47.107 34.539 1.00 43.16 164 LYS A C 1
ATOM 1361 O O . LYS A 1 164 ? 1.219 -48.119 34.621 1.00 43.16 164 LYS A O 1
ATOM 1366 N N . ALA A 1 165 ? -0.449 -46.837 35.395 1.00 50.03 165 ALA A N 1
ATOM 1367 C CA . ALA A 1 165 ? -0.892 -47.748 36.457 1.00 50.03 165 ALA A CA 1
ATOM 1368 C C . ALA A 1 165 ? -2.309 -48.314 36.219 1.00 50.03 165 ALA A C 1
ATOM 1370 O O . ALA A 1 165 ? -2.896 -48.898 37.128 1.00 50.03 165 ALA A O 1
ATOM 1371 N N . ARG A 1 166 ? -2.881 -48.117 35.022 1.00 51.69 166 ARG A N 1
ATOM 1372 C CA . ARG A 1 166 ? -4.204 -48.639 34.625 1.00 51.69 166 ARG A CA 1
ATOM 1373 C C . ARG A 1 166 ? -4.259 -49.189 33.189 1.00 51.69 166 ARG A C 1
ATOM 1375 O O . ARG A 1 166 ? -5.351 -49.326 32.648 1.00 51.69 166 ARG A O 1
ATOM 1382 N N . ALA A 1 167 ? -3.110 -49.513 32.600 1.00 43.78 167 ALA A N 1
ATOM 1383 C CA . ALA A 1 167 ? -3.010 -50.268 31.353 1.00 43.78 167 ALA A CA 1
ATOM 1384 C C . ALA A 1 167 ? -2.225 -51.554 31.613 1.00 43.78 167 ALA A C 1
ATOM 1386 O O . ALA A 1 167 ? -1.224 -51.458 32.362 1.00 43.78 167 ALA A O 1
#